Protein AF-A0A2V9YEC7-F1 (afdb_monomer_lite)

Radius of gyration: 25.36 Å; chains: 1; bounding box: 55×28×76 Å

Foldseek 3Di:
DPPDCLLKFWFFAPVPFDWQDWDADPVRDTWTKGAHPWDQDPPDPSGIDRPVTDIDTGDGGIFDKDKDKDKDKDLVCVVVVPDCVDQSHAKMKMWMKIKIATDLVRLVRIVQWGIKIKTKIKIKGDRDPFKIKIKMKMKIKTAGSDAQPDQDVHGRGRMDMDIDIDIDMGGDD

Secondary structure (DSSP, 8-state):
--S--TT--EEEE-TTPEEEEEEE-TTS-EEEEEETT-EE-SSSTT-EE-TT---EEPEEEEPPEEEEEEEEEE-HHHHTT--TTSTT--EEEEEEEEEEEE-HHHHTTTT-EEEEEEEEEEEEEE-SSSEEEEEEEEEEEEEESSTT-EEETTEEESEEEEEEEEEEEEE--

Sequence (173 aa):
FFFGGQVNDVFSNLHGLFEVGNGISFSGRPILFGCAGGAPDPVLANTVDCPGTPVLAAHLQPIAGYGGFGELSFPLSRIFHADPEGHNSGWVLHLQYGTDRAYAAEARRGNGLARTDLDTAALTYKLNKWVSFVQETSYINTRAATARSKLFQGVRVTQAHDWRNEFGTIFTF

Structure (mmCIF, N/CA/C/O backbone):
data_AF-A0A2V9YEC7-F1
#
_entry.id   AF-A0A2V9YEC7-F1
#
loop_
_atom_site.group_PDB
_atom_site.id
_atom_site.type_symbol
_atom_site.label_atom_id
_atom_site.label_alt_id
_atom_site.label_comp_id
_atom_site.label_asym_id
_atom_site.label_entity_id
_atom_site.label_seq_id
_atom_site.pdbx_PDB_ins_code
_atom_site.Cartn_x
_atom_site.Cartn_y
_atom_site.Cartn_z
_atom_site.occupancy
_atom_site.B_iso_or_equiv
_atom_site.auth_seq_id
_atom_site.auth_comp_id
_atom_site.auth_asym_id
_atom_site.auth_atom_id
_atom_site.pdbx_PDB_model_num
ATOM 1 N N . PHE A 1 1 ? -8.022 -1.146 -4.412 1.00 48.53 1 PHE A N 1
ATOM 2 C CA . PHE A 1 1 ? -7.131 -1.335 -3.255 1.00 48.53 1 PHE A CA 1
ATOM 3 C C . PHE A 1 1 ? -7.812 -0.731 -2.063 1.00 48.53 1 PHE A C 1
ATOM 5 O O . PHE A 1 1 ? -8.394 0.340 -2.206 1.00 48.53 1 PHE A O 1
ATOM 12 N N . PHE A 1 2 ? -7.857 -1.476 -0.972 1.00 48.94 2 PHE A N 1
ATOM 13 C CA . PHE A 1 2 ? -8.894 -1.292 0.033 1.00 48.94 2 PHE A CA 1
ATOM 14 C C . PHE A 1 2 ? -8.389 -0.584 1.298 1.00 48.94 2 PHE A C 1
ATOM 16 O O . PHE A 1 2 ? -9.212 0.006 1.986 1.00 48.94 2 PHE A O 1
ATOM 23 N N . PHE A 1 3 ? -7.074 -0.571 1.577 1.00 57.19 3 PHE A N 1
ATOM 24 C CA . PHE A 1 3 ? -6.554 -0.091 2.871 1.00 57.19 3 PHE A CA 1
ATOM 25 C C . PHE A 1 3 ? -5.432 0.929 2.767 1.00 57.19 3 PHE A C 1
ATOM 27 O O . PHE A 1 3 ? -5.441 1.918 3.492 1.00 57.19 3 PHE A O 1
ATOM 34 N N . GLY A 1 4 ? -4.468 0.711 1.869 1.00 55.41 4 GLY A N 1
ATOM 35 C CA . GLY A 1 4 ? -3.285 1.572 1.797 1.00 55.41 4 GLY A CA 1
ATOM 36 C C . GLY A 1 4 ? -3.186 2.411 0.533 1.00 55.41 4 GLY A C 1
ATOM 37 O O . GLY A 1 4 ? -2.556 3.464 0.550 1.00 55.41 4 GLY A O 1
ATOM 38 N N . GLY A 1 5 ? -3.688 1.910 -0.601 1.00 63.66 5 GLY A N 1
ATOM 39 C CA . GLY A 1 5 ? -3.445 2.509 -1.926 1.00 63.66 5 GLY A CA 1
ATOM 40 C C . GLY A 1 5 ? -1.959 2.603 -2.328 1.00 63.66 5 GLY A C 1
ATOM 41 O O . GLY A 1 5 ? -1.643 2.988 -3.448 1.00 63.66 5 GLY A O 1
ATOM 42 N N . GLN A 1 6 ? -1.037 2.228 -1.432 1.00 68.50 6 GLN A N 1
ATOM 43 C CA . GLN A 1 6 ? 0.410 2.384 -1.571 1.00 68.50 6 GLN A CA 1
ATOM 44 C C . GLN A 1 6 ? 0.982 1.540 -2.704 1.00 68.50 6 GLN A C 1
ATOM 46 O O . GLN A 1 6 ? 2.006 1.893 -3.275 1.00 68.50 6 GLN A O 1
ATOM 51 N N . VAL A 1 7 ? 0.336 0.424 -3.032 1.00 74.25 7 VAL A N 1
ATOM 52 C CA . VAL A 1 7 ? 0.737 -0.472 -4.122 1.00 74.25 7 VAL A CA 1
ATOM 53 C C . VAL A 1 7 ? 0.106 -0.088 -5.468 1.00 74.25 7 VAL A C 1
ATOM 55 O O . VAL A 1 7 ? 0.423 -0.714 -6.476 1.00 74.25 7 VAL A O 1
ATOM 58 N N . ASN A 1 8 ? -0.740 0.951 -5.515 1.00 77.38 8 ASN A N 1
ATOM 59 C CA . ASN A 1 8 ? -1.347 1.430 -6.755 1.00 77.38 8 ASN A CA 1
ATOM 60 C C . ASN A 1 8 ? -0.299 2.198 -7.538 1.00 77.38 8 ASN A C 1
ATOM 62 O O . ASN A 1 8 ? 0.102 3.298 -7.150 1.00 77.38 8 ASN A O 1
ATOM 66 N N . ASP A 1 9 ? 0.112 1.642 -8.665 1.00 85.56 9 ASP A N 1
ATOM 67 C CA . ASP A 1 9 ? 0.915 2.393 -9.603 1.00 85.56 9 ASP A CA 1
ATOM 68 C C . ASP A 1 9 ? 0.700 1.926 -11.039 1.00 85.56 9 ASP A C 1
ATOM 70 O O . ASP A 1 9 ? 0.053 0.910 -11.300 1.00 85.56 9 ASP A O 1
ATOM 74 N N . VAL A 1 10 ? 1.251 2.696 -11.966 1.00 88.19 10 VAL A N 1
ATOM 75 C CA . VAL A 1 10 ? 1.381 2.354 -13.379 1.00 88.19 10 VAL A CA 1
ATOM 76 C C . VAL A 1 10 ? 2.860 2.266 -13.743 1.00 88.19 10 VAL A C 1
ATOM 78 O O . VAL A 1 10 ? 3.709 2.883 -13.097 1.00 88.19 10 VAL A O 1
ATOM 81 N N . PHE A 1 11 ? 3.180 1.534 -14.804 1.00 89.25 11 PHE A N 1
ATOM 82 C CA . PHE A 1 11 ? 4.507 1.552 -15.413 1.00 89.25 11 PHE A CA 1
ATOM 83 C C . PHE A 1 11 ? 4.413 1.831 -16.914 1.00 89.25 11 PHE A C 1
ATOM 85 O O . PHE A 1 11 ? 3.402 1.538 -17.552 1.00 89.25 11 PHE A O 1
ATOM 92 N N . SER A 1 12 ? 5.479 2.403 -17.474 1.00 91.88 12 SER A N 1
ATOM 93 C CA . SER A 1 12 ? 5.589 2.653 -18.913 1.00 91.88 12 SER A CA 1
ATOM 94 C C . SER A 1 12 ? 5.811 1.333 -19.653 1.00 91.88 12 SER A C 1
ATOM 96 O O . SER A 1 12 ? 6.839 0.683 -19.466 1.00 91.88 12 SER A O 1
ATOM 98 N N . ASN A 1 13 ? 4.856 0.936 -20.493 1.00 92.44 13 ASN A N 1
ATOM 99 C CA . ASN A 1 13 ? 4.948 -0.228 -21.365 1.00 92.44 13 ASN A CA 1
ATOM 100 C C . ASN A 1 13 ? 5.031 0.210 -22.834 1.00 92.44 13 ASN A C 1
ATOM 102 O O . ASN A 1 13 ? 4.086 0.764 -23.395 1.00 92.44 13 ASN A O 1
ATOM 106 N N . LEU A 1 14 ? 6.170 -0.073 -23.464 1.00 93.12 14 LEU A N 1
ATOM 107 C CA . LEU A 1 14 ? 6.422 0.219 -24.874 1.00 93.12 14 LEU A CA 1
ATOM 108 C C . LEU A 1 14 ? 5.813 -0.814 -25.836 1.00 93.12 14 LEU A C 1
ATOM 110 O O . LEU A 1 14 ? 5.935 -0.644 -27.039 1.00 93.12 14 LEU A O 1
ATOM 114 N N . HIS A 1 15 ? 5.185 -1.892 -25.349 1.00 92.31 15 HIS A N 1
ATOM 115 C CA . HIS A 1 15 ? 4.583 -2.949 -26.178 1.00 92.31 15 HIS A CA 1
ATOM 116 C C . HIS A 1 15 ? 5.522 -3.504 -27.272 1.00 92.31 15 HIS A C 1
ATOM 118 O O . HIS A 1 15 ? 5.081 -3.900 -28.347 1.00 92.31 15 HIS A O 1
ATOM 124 N N . GLY A 1 16 ? 6.827 -3.557 -26.986 1.00 89.62 16 GLY A N 1
ATOM 125 C CA . GLY A 1 16 ? 7.847 -4.048 -27.917 1.00 89.62 16 GLY A CA 1
ATOM 126 C C . GLY A 1 16 ? 8.450 -2.990 -28.847 1.00 89.62 16 GLY A C 1
ATOM 127 O O . GLY A 1 16 ? 9.284 -3.345 -29.675 1.00 89.62 16 GLY A O 1
ATOM 128 N N . LEU A 1 17 ? 8.079 -1.711 -28.717 1.00 92.88 17 LEU A N 1
ATOM 129 C CA . LEU A 1 17 ? 8.786 -0.611 -29.379 1.00 92.88 17 LEU A CA 1
ATOM 130 C C . LEU A 1 17 ? 10.201 -0.449 -28.803 1.00 92.88 17 LEU A C 1
ATOM 132 O O . LEU A 1 17 ? 10.434 -0.697 -27.618 1.00 92.88 17 LEU A O 1
ATOM 136 N N . PHE A 1 18 ? 11.132 -0.002 -29.645 1.00 93.44 18 PHE A N 1
ATOM 137 C CA . PHE A 1 18 ? 12.492 0.322 -29.228 1.00 93.44 18 PHE A CA 1
ATOM 138 C C . PHE A 1 18 ? 12.479 1.621 -28.414 1.00 93.44 18 PHE A C 1
ATOM 140 O O . PHE A 1 18 ? 11.862 2.597 -28.841 1.00 93.44 18 PHE A O 1
ATOM 147 N N . GLU A 1 19 ? 13.126 1.635 -27.246 1.00 93.44 19 GLU A N 1
ATOM 148 C CA . GLU A 1 19 ? 13.186 2.814 -26.375 1.00 93.44 19 GLU A CA 1
ATOM 149 C C . GLU A 1 19 ? 14.051 3.907 -27.013 1.00 93.44 19 GLU A C 1
ATOM 151 O O . GLU A 1 19 ? 15.234 3.711 -27.275 1.00 93.44 19 GLU A O 1
ATOM 156 N N . VAL A 1 20 ? 13.446 5.067 -27.257 1.00 92.31 20 VAL A N 1
ATOM 157 C CA . VAL A 1 20 ? 14.102 6.246 -27.847 1.00 92.31 20 VAL A CA 1
ATOM 158 C C . VAL A 1 20 ? 14.503 7.245 -26.758 1.00 92.31 20 VAL A C 1
ATOM 160 O O . VAL A 1 20 ? 15.429 8.031 -26.936 1.00 92.31 20 VAL A O 1
ATOM 163 N N . GLY A 1 21 ? 13.819 7.216 -25.613 1.00 90.06 21 GLY A N 1
ATOM 164 C CA . GLY A 1 21 ? 14.115 8.072 -24.470 1.00 90.06 21 GLY A CA 1
ATOM 165 C C . GLY A 1 21 ? 12.932 8.209 -23.520 1.00 90.06 21 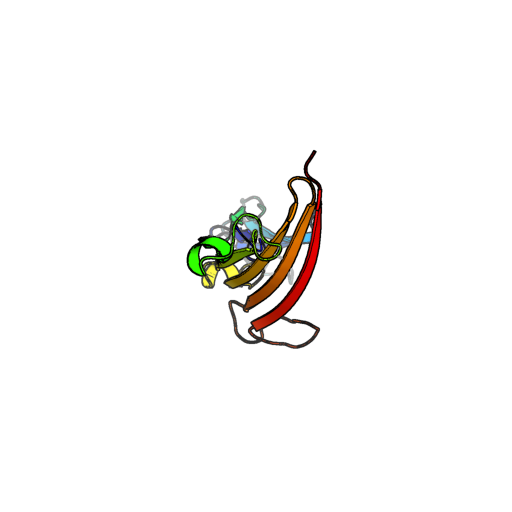GLY A C 1
ATOM 166 O O . GLY A 1 21 ? 11.974 7.435 -23.571 1.00 90.06 21 GLY A O 1
ATOM 167 N N . ASN A 1 22 ? 12.984 9.217 -22.649 1.00 91.38 22 ASN A N 1
ATOM 168 C CA . ASN A 1 22 ? 11.927 9.506 -21.688 1.00 91.38 22 ASN A CA 1
ATOM 169 C C . ASN A 1 22 ? 11.612 11.008 -21.590 1.00 91.38 22 ASN A C 1
ATOM 171 O O . ASN A 1 22 ? 12.399 11.865 -21.981 1.00 91.38 22 ASN A O 1
ATOM 175 N N . GLY A 1 23 ? 10.430 1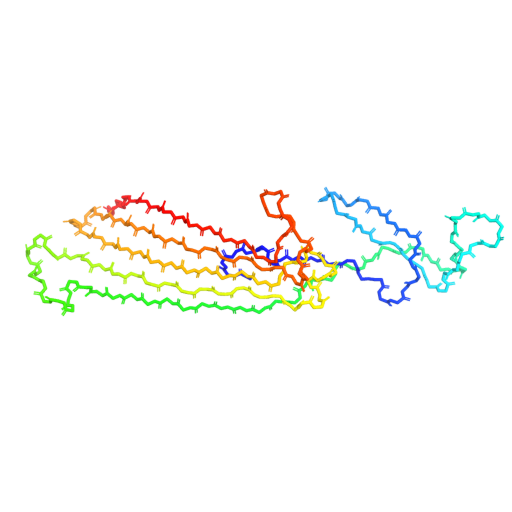1.318 -21.065 1.00 87.94 23 GLY A N 1
ATOM 176 C CA . GLY A 1 23 ? 10.005 12.669 -20.708 1.00 87.94 23 GLY A CA 1
ATOM 177 C C . GLY A 1 23 ? 9.271 12.663 -19.372 1.00 87.94 23 GLY A C 1
ATOM 178 O O . GLY A 1 23 ? 8.874 11.608 -18.883 1.00 87.94 23 GLY A O 1
ATOM 179 N N . ILE A 1 24 ? 9.094 13.830 -18.757 1.00 86.44 24 ILE A N 1
ATOM 180 C CA . ILE A 1 24 ? 8.435 13.950 -17.450 1.00 86.44 24 ILE A CA 1
ATOM 181 C C . ILE A 1 24 ? 6.961 14.303 -17.664 1.00 86.44 24 ILE A C 1
ATOM 183 O O . ILE A 1 24 ? 6.636 15.287 -18.324 1.00 86.44 24 ILE A O 1
ATOM 187 N N . SER A 1 25 ? 6.059 13.498 -17.106 1.00 81.62 25 SER A N 1
ATOM 188 C CA . SER A 1 25 ? 4.627 13.783 -17.098 1.00 81.62 25 SER A CA 1
ATOM 189 C C . SER A 1 25 ? 4.299 14.965 -16.185 1.00 81.62 25 SER A C 1
ATOM 191 O O . SER A 1 25 ? 5.057 15.301 -15.278 1.00 81.62 25 SER A O 1
ATOM 193 N N . PHE A 1 26 ? 3.102 15.537 -16.335 1.00 80.06 26 PHE A N 1
ATOM 194 C CA . PHE A 1 26 ? 2.600 16.553 -15.403 1.00 80.06 26 PHE A CA 1
ATOM 195 C C . PHE A 1 26 ? 2.615 16.081 -13.935 1.00 80.06 26 PHE A C 1
ATOM 197 O O . PHE A 1 26 ? 2.841 16.869 -13.024 1.00 80.06 26 PHE A O 1
ATOM 204 N N . SER A 1 27 ? 2.441 14.778 -13.698 1.00 77.25 27 SER A N 1
ATOM 205 C CA . SER A 1 27 ? 2.518 14.176 -12.363 1.00 77.25 27 SER A CA 1
ATOM 206 C C . SER A 1 27 ? 3.956 13.888 -11.899 1.00 77.25 27 SER A C 1
ATOM 208 O O . SER A 1 27 ? 4.142 13.096 -10.977 1.00 77.25 27 SER A O 1
ATOM 210 N N . GLY A 1 28 ? 4.973 14.430 -12.577 1.00 80.88 28 GLY A N 1
ATOM 211 C CA . GLY A 1 28 ? 6.387 14.252 -12.244 1.00 80.88 28 GLY A CA 1
ATOM 212 C C . GLY A 1 28 ? 6.948 12.854 -12.524 1.00 80.88 28 GLY A C 1
ATOM 213 O O . GLY A 1 28 ? 7.978 12.494 -11.959 1.00 80.88 28 GLY A O 1
ATOM 214 N N . ARG A 1 29 ? 6.284 12.035 -13.351 1.00 80.56 29 ARG A N 1
ATOM 215 C CA . ARG A 1 29 ? 6.703 10.646 -13.620 1.00 80.56 29 ARG A CA 1
ATOM 216 C C . ARG A 1 29 ? 7.408 10.521 -14.967 1.00 80.56 29 ARG A C 1
ATOM 218 O O . ARG A 1 29 ? 6.922 11.102 -15.935 1.00 80.56 29 ARG A O 1
ATOM 225 N N . PRO A 1 30 ? 8.490 9.730 -15.072 1.00 86.88 30 PRO A N 1
ATOM 226 C CA . PRO A 1 30 ? 9.101 9.449 -16.361 1.00 86.88 30 PRO A CA 1
ATOM 227 C C . PRO A 1 30 ? 8.169 8.574 -17.212 1.00 86.88 30 PRO A C 1
ATOM 229 O O . PRO A 1 30 ? 7.800 7.466 -16.814 1.00 86.88 30 PRO A O 1
ATOM 232 N N . ILE A 1 31 ? 7.798 9.074 -18.387 1.00 90.56 31 ILE A N 1
ATOM 233 C CA . ILE A 1 31 ? 7.098 8.336 -19.438 1.00 90.56 31 ILE A CA 1
ATOM 234 C C . ILE A 1 31 ? 8.118 8.012 -20.523 1.00 90.56 31 ILE A C 1
ATOM 236 O O . ILE A 1 31 ? 8.817 8.906 -20.999 1.00 90.56 31 ILE A O 1
ATOM 240 N N . LEU A 1 32 ? 8.218 6.733 -20.885 1.00 93.19 32 LEU A N 1
ATOM 241 C CA . LEU A 1 32 ? 9.092 6.294 -21.972 1.00 93.19 32 LEU A CA 1
ATOM 242 C C . LEU A 1 32 ? 8.477 6.638 -23.330 1.00 93.19 32 LEU A C 1
ATOM 244 O O . LEU A 1 32 ? 7.257 6.676 -23.477 1.00 93.19 32 LEU A O 1
ATOM 248 N N . PHE A 1 33 ? 9.327 6.827 -24.329 1.00 93.75 33 PHE A N 1
ATOM 249 C CA . PHE A 1 33 ? 8.953 6.989 -25.727 1.00 93.75 33 PHE A CA 1
ATOM 250 C C . PHE A 1 33 ? 9.678 5.946 -26.568 1.00 93.75 33 PHE A C 1
ATOM 252 O O . PHE A 1 33 ? 10.809 5.567 -26.258 1.00 93.75 33 PHE A O 1
ATOM 259 N N . GLY A 1 34 ? 9.041 5.486 -27.638 1.00 94.88 34 GLY A N 1
ATOM 260 C CA . GLY A 1 34 ? 9.645 4.504 -28.523 1.00 94.88 34 GLY A CA 1
ATOM 261 C C . GLY A 1 34 ? 9.049 4.475 -29.917 1.00 94.88 34 GLY A C 1
ATOM 262 O O . GLY A 1 34 ? 8.009 5.074 -30.182 1.00 94.88 34 GLY A O 1
ATOM 263 N N . CYS A 1 35 ? 9.725 3.769 -30.815 1.00 94.62 35 CYS A N 1
ATOM 264 C CA . CYS A 1 35 ? 9.312 3.607 -32.205 1.00 94.62 35 CYS A CA 1
ATOM 265 C C . CYS A 1 35 ? 9.576 2.177 -32.693 1.00 94.62 35 CYS A C 1
ATOM 267 O O . CYS A 1 35 ? 10.362 1.424 -32.108 1.00 94.62 35 CYS A O 1
ATOM 269 N N . ALA A 1 36 ? 8.873 1.765 -33.747 1.00 93.94 36 ALA A N 1
ATOM 270 C CA . ALA A 1 36 ? 9.012 0.421 -34.298 1.00 93.94 36 ALA A CA 1
ATOM 271 C C . ALA A 1 36 ? 10.222 0.361 -35.239 1.00 93.94 36 ALA A C 1
ATOM 273 O O . ALA A 1 36 ? 10.385 1.231 -36.094 1.00 93.94 36 ALA A O 1
ATOM 274 N N . GLY A 1 37 ? 11.060 -0.667 -35.075 1.00 91.62 37 GLY A N 1
ATOM 275 C CA . GLY A 1 37 ? 12.304 -0.815 -35.839 1.00 91.62 37 GLY A CA 1
ATOM 276 C C . GLY A 1 37 ? 13.396 0.191 -35.464 1.00 91.62 37 GLY A C 1
ATOM 277 O O . GLY A 1 37 ? 14.324 0.370 -36.246 1.00 91.62 37 GLY A O 1
ATOM 278 N N . GLY A 1 38 ? 13.274 0.849 -34.304 1.00 91.69 38 GLY A N 1
ATOM 279 C CA . GLY A 1 38 ? 14.270 1.805 -33.838 1.00 91.69 38 GLY A CA 1
ATOM 280 C C . GLY A 1 38 ? 15.642 1.162 -33.637 1.00 91.69 38 GLY A C 1
ATOM 281 O O . GLY A 1 38 ? 15.733 0.016 -33.188 1.00 91.69 38 GLY A O 1
ATOM 282 N N . ALA A 1 39 ? 16.698 1.895 -33.977 1.00 92.25 39 ALA A N 1
ATOM 283 C CA . ALA A 1 39 ? 18.079 1.456 -33.807 1.00 92.25 39 ALA A CA 1
ATOM 284 C C . ALA A 1 39 ? 18.990 2.645 -33.459 1.00 92.25 39 ALA A C 1
ATOM 286 O O . ALA A 1 39 ? 18.688 3.768 -33.859 1.00 92.25 39 ALA A O 1
ATOM 287 N N . PRO A 1 40 ? 20.097 2.436 -32.723 1.00 91.25 40 PRO A N 1
ATOM 288 C CA . PRO A 1 40 ? 21.081 3.491 -32.491 1.00 91.25 40 PRO A CA 1
ATOM 289 C C . PRO A 1 40 ? 21.637 4.031 -33.815 1.00 91.25 40 PRO A C 1
ATOM 291 O O . PRO A 1 40 ? 22.006 3.238 -34.684 1.00 91.25 40 PRO A O 1
ATOM 294 N N . ASP A 1 41 ? 21.721 5.355 -33.945 1.00 90.19 41 ASP A N 1
ATOM 295 C CA . ASP A 1 41 ? 22.279 5.998 -35.137 1.00 90.19 41 ASP A CA 1
ATOM 296 C C . ASP A 1 41 ? 23.792 5.678 -35.242 1.00 90.19 41 ASP A C 1
ATOM 298 O O . ASP A 1 41 ? 24.528 5.792 -34.251 1.00 90.19 41 ASP A O 1
ATOM 302 N N . PRO A 1 42 ? 24.288 5.245 -36.416 1.00 87.81 42 PRO A N 1
ATOM 303 C CA . PRO A 1 42 ? 25.687 4.855 -36.602 1.00 87.81 42 PRO A CA 1
ATOM 304 C C . PRO A 1 42 ? 26.678 6.035 -36.638 1.00 87.81 42 PRO A C 1
ATOM 306 O O . PRO A 1 42 ? 27.888 5.812 -36.574 1.00 87.81 42 PRO A O 1
ATOM 309 N N . VAL A 1 43 ? 26.196 7.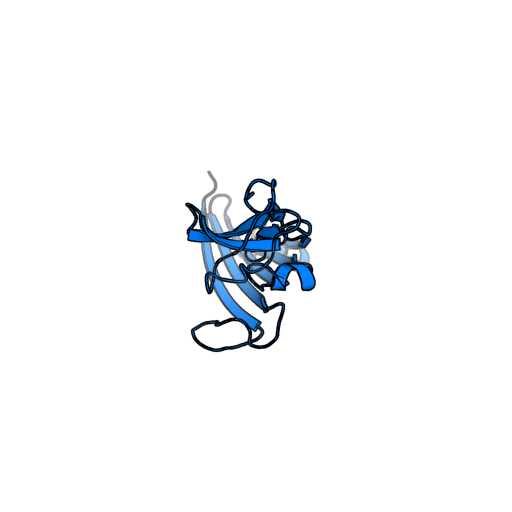271 -36.768 1.00 89.75 43 VAL A N 1
ATOM 310 C CA . VAL A 1 43 ? 26.977 8.506 -36.944 1.00 89.75 43 VAL A CA 1
ATOM 311 C C . VAL A 1 43 ? 26.799 9.460 -35.759 1.00 89.75 43 VAL A C 1
ATOM 313 O O . VAL A 1 43 ? 27.771 10.060 -35.294 1.00 89.75 43 VAL A O 1
ATOM 316 N N . LEU A 1 44 ? 25.576 9.610 -35.253 1.00 87.12 44 LEU A N 1
ATOM 317 C CA . LEU A 1 44 ? 25.223 10.527 -34.172 1.00 87.12 44 LEU A CA 1
ATOM 318 C C . LEU A 1 44 ? 25.120 9.781 -32.836 1.00 87.12 44 LEU A C 1
ATOM 320 O O . LEU A 1 44 ? 24.126 9.127 -32.514 1.00 87.12 44 LEU A O 1
ATOM 324 N N . ALA A 1 45 ? 26.154 9.931 -32.007 1.00 84.50 45 ALA A N 1
ATOM 325 C CA . ALA A 1 45 ? 26.187 9.330 -30.678 1.00 84.50 45 ALA A CA 1
ATOM 326 C C . ALA A 1 45 ? 24.976 9.755 -29.822 1.00 84.50 45 ALA A C 1
ATOM 328 O O . ALA A 1 45 ? 24.621 10.932 -29.765 1.00 84.50 45 ALA A O 1
ATOM 329 N N . ASN A 1 46 ? 24.396 8.792 -29.097 1.00 84.19 46 ASN A N 1
ATOM 330 C CA . ASN A 1 46 ? 23.218 8.963 -28.233 1.00 84.19 46 ASN A CA 1
ATOM 331 C C . ASN A 1 46 ? 21.932 9.388 -28.961 1.00 84.19 46 ASN A C 1
ATOM 333 O O . ASN A 1 46 ? 21.027 9.931 -28.328 1.00 84.19 46 ASN A O 1
ATOM 337 N N . THR A 1 47 ? 21.836 9.139 -30.267 1.00 87.56 47 THR A N 1
ATOM 338 C CA . THR A 1 47 ? 20.588 9.307 -31.019 1.00 87.56 47 THR A CA 1
ATOM 339 C C . THR A 1 47 ? 20.081 7.964 -31.539 1.00 87.56 47 THR A C 1
ATOM 341 O O . THR A 1 47 ? 20.829 6.986 -31.622 1.00 87.56 47 THR A O 1
ATOM 344 N N . VAL A 1 48 ? 18.777 7.898 -31.795 1.00 91.00 48 VAL A N 1
ATOM 345 C CA . VAL A 1 48 ? 18.078 6.692 -32.242 1.00 91.00 48 VAL A CA 1
ATOM 346 C C . VAL A 1 48 ? 17.308 7.036 -33.505 1.00 91.00 48 VAL A C 1
ATOM 348 O O . VAL A 1 48 ? 16.492 7.959 -33.505 1.00 91.00 48 VAL A O 1
ATOM 351 N N . ASP A 1 49 ? 17.544 6.257 -34.551 1.00 91.38 49 ASP A N 1
ATOM 352 C CA . ASP A 1 49 ? 16.817 6.339 -35.805 1.00 91.38 49 ASP A CA 1
ATOM 353 C C . ASP A 1 49 ? 15.497 5.582 -35.699 1.00 91.38 49 ASP A C 1
ATOM 355 O O . ASP A 1 49 ? 15.461 4.424 -35.283 1.00 91.38 49 ASP A O 1
ATOM 359 N N . CYS A 1 50 ? 14.409 6.227 -36.123 1.00 91.06 50 CYS A N 1
ATOM 360 C CA . CYS A 1 50 ? 13.071 5.642 -36.219 1.00 91.06 50 CYS A CA 1
ATOM 361 C C . CYS A 1 50 ? 12.655 5.556 -37.695 1.00 91.06 50 CYS A C 1
ATOM 363 O O . CYS A 1 50 ? 12.029 6.485 -38.218 1.00 91.06 50 CYS A O 1
ATOM 365 N N . PRO A 1 51 ? 13.031 4.483 -38.413 1.00 88.44 51 PRO A N 1
ATOM 366 C CA . PRO A 1 51 ? 12.900 4.424 -39.864 1.00 88.44 51 PRO A CA 1
ATOM 367 C C . PRO A 1 51 ? 11.433 4.323 -40.295 1.00 88.44 51 PRO A C 1
ATOM 369 O O . PRO A 1 51 ? 10.825 3.255 -40.279 1.00 88.44 51 PRO A O 1
ATOM 372 N N . GLY A 1 52 ? 10.862 5.457 -40.706 1.00 86.75 52 GLY A N 1
ATOM 373 C CA . GLY A 1 52 ? 9.498 5.530 -41.235 1.00 86.75 52 GLY A CA 1
ATOM 374 C C . GLY A 1 52 ? 8.395 5.285 -40.201 1.00 86.75 52 GLY A C 1
ATOM 375 O O . GLY A 1 52 ? 7.245 5.076 -40.585 1.00 86.75 52 GLY A O 1
ATOM 376 N N . THR A 1 53 ? 8.718 5.310 -38.906 1.00 92.00 53 THR A N 1
ATOM 377 C CA . THR A 1 53 ? 7.755 5.094 -37.823 1.00 92.00 53 THR A CA 1
ATOM 378 C C . THR A 1 53 ? 7.744 6.296 -36.882 1.00 92.00 53 THR A C 1
ATOM 380 O O . THR A 1 53 ? 8.799 6.851 -36.568 1.00 92.00 53 THR A O 1
ATOM 383 N N . PRO A 1 54 ? 6.562 6.757 -36.441 1.00 91.75 54 PRO A N 1
ATOM 384 C CA . PRO A 1 54 ? 6.496 7.855 -35.491 1.00 91.75 54 PRO A CA 1
ATOM 385 C C . PRO A 1 54 ? 7.040 7.416 -34.128 1.00 91.75 54 PRO A C 1
ATOM 387 O O . PRO A 1 54 ? 6.893 6.261 -33.722 1.00 91.75 54 PRO A O 1
ATOM 390 N N . VAL A 1 55 ? 7.614 8.368 -33.394 1.00 92.88 55 VAL A N 1
ATOM 391 C CA . VAL A 1 55 ? 7.908 8.199 -31.969 1.00 92.88 55 VAL A CA 1
ATOM 392 C C . VAL A 1 55 ? 6.599 8.317 -31.194 1.00 92.88 55 VAL A C 1
ATOM 394 O O . VAL A 1 55 ? 5.891 9.319 -31.297 1.00 92.88 55 VAL A O 1
ATOM 397 N N . LEU A 1 56 ? 6.274 7.287 -30.420 1.00 93.44 56 LEU A N 1
ATOM 398 C CA . LEU A 1 56 ? 5.045 7.183 -29.644 1.00 93.44 56 LEU A CA 1
ATOM 399 C C . LEU A 1 56 ? 5.363 7.144 -28.151 1.00 93.44 56 LEU A C 1
ATOM 401 O O . LEU A 1 56 ? 6.374 6.583 -27.726 1.00 93.44 56 LEU A O 1
ATOM 405 N N . ALA A 1 57 ? 4.481 7.732 -27.347 1.00 91.94 57 ALA A N 1
ATOM 406 C CA . ALA A 1 57 ? 4.547 7.602 -25.898 1.00 91.94 57 ALA A CA 1
ATOM 407 C C . ALA A 1 57 ? 4.178 6.174 -25.471 1.00 91.94 57 ALA A C 1
ATOM 409 O O . ALA A 1 57 ? 3.286 5.551 -26.050 1.00 91.94 57 ALA A O 1
ATOM 410 N N . ALA A 1 58 ? 4.840 5.670 -24.433 1.00 93.00 58 ALA A N 1
ATOM 411 C CA . ALA A 1 58 ? 4.524 4.386 -23.832 1.00 93.00 58 ALA A CA 1
ATOM 412 C C . ALA A 1 58 ? 3.110 4.376 -23.242 1.00 93.00 58 ALA A C 1
ATOM 414 O O . ALA A 1 58 ? 2.626 5.369 -22.692 1.00 93.00 58 ALA A O 1
ATOM 415 N N . HIS A 1 59 ? 2.475 3.208 -23.279 1.00 91.12 59 HIS A N 1
ATOM 416 C CA . HIS A 1 59 ? 1.219 2.993 -22.580 1.00 91.12 59 HIS A CA 1
ATOM 417 C C . HIS A 1 59 ? 1.476 2.935 -21.075 1.00 91.12 59 HIS A C 1
ATOM 419 O O . HIS A 1 59 ? 2.384 2.244 -20.613 1.00 91.12 59 HIS A O 1
ATOM 425 N N . LEU A 1 60 ? 0.654 3.633 -20.295 1.00 89.75 60 LEU A N 1
ATOM 426 C CA . LEU A 1 60 ? 0.675 3.508 -18.842 1.00 89.75 60 LEU A CA 1
ATOM 427 C C . LEU A 1 60 ? -0.132 2.276 -18.448 1.00 89.75 60 LEU A C 1
ATOM 429 O O . LEU A 1 60 ? -1.360 2.316 -18.384 1.00 89.75 60 LEU A O 1
ATOM 433 N N . GLN A 1 61 ? 0.567 1.169 -18.214 1.00 90.69 61 GLN A N 1
ATOM 434 C CA . GLN A 1 61 ? -0.065 -0.073 -17.800 1.00 90.69 61 GLN A CA 1
ATOM 435 C C . GLN A 1 61 ? -0.248 -0.076 -16.277 1.00 90.69 61 GLN A C 1
ATOM 437 O O . GLN A 1 61 ? 0.738 0.104 -15.555 1.00 90.69 61 GLN A O 1
ATOM 442 N N . PRO A 1 62 ? -1.475 -0.290 -15.765 1.00 89.06 62 PRO A N 1
ATOM 443 C CA . PRO A 1 62 ? -1.695 -0.437 -14.335 1.00 89.06 62 PRO A CA 1
ATOM 444 C C . PRO A 1 62 ? -1.023 -1.704 -13.821 1.00 89.06 62 PRO A C 1
ATOM 446 O O . PRO A 1 62 ? -1.068 -2.754 -14.461 1.00 89.06 62 PRO A O 1
ATOM 449 N N . ILE A 1 63 ? -0.426 -1.600 -12.639 1.00 89.69 63 ILE A N 1
ATOM 450 C CA . ILE A 1 63 ? 0.061 -2.758 -11.903 1.00 89.69 63 ILE A CA 1
ATOM 451 C C . ILE A 1 63 ? -1.149 -3.534 -11.406 1.00 89.69 63 ILE A C 1
ATOM 453 O O . ILE A 1 63 ? -1.971 -3.018 -10.643 1.00 89.69 63 ILE A O 1
ATOM 457 N N . ALA A 1 64 ? -1.248 -4.788 -11.828 1.00 88.19 64 ALA A N 1
ATOM 458 C CA . ALA A 1 64 ? -2.278 -5.678 -11.351 1.00 88.19 64 ALA A CA 1
ATOM 459 C C . ALA A 1 64 ? -2.082 -5.934 -9.850 1.00 88.19 64 ALA A C 1
ATOM 461 O O . ALA A 1 64 ? -0.982 -6.221 -9.356 1.00 88.19 64 ALA A O 1
ATOM 462 N N . GLY A 1 65 ? -3.189 -5.828 -9.125 1.00 87.38 65 GLY A N 1
ATOM 463 C CA . GLY A 1 65 ? -3.233 -6.011 -7.690 1.00 87.38 65 GLY A CA 1
ATOM 464 C C . GLY A 1 65 ? -4.376 -6.915 -7.275 1.00 87.38 65 GLY A C 1
ATOM 465 O O . GLY A 1 65 ? -5.361 -7.087 -7.989 1.00 87.38 65 GLY A O 1
ATOM 466 N N . TYR A 1 66 ? -4.220 -7.499 -6.101 1.00 88.56 66 TYR A N 1
ATOM 467 C CA . TYR A 1 66 ? -5.212 -8.333 -5.450 1.00 88.56 66 TYR A CA 1
ATOM 468 C C . TYR A 1 66 ? -5.139 -8.082 -3.951 1.00 88.56 66 TYR A C 1
ATOM 470 O O . TYR A 1 66 ? -4.100 -7.705 -3.413 1.00 88.56 66 TYR A O 1
ATOM 478 N N . GLY A 1 67 ? -6.251 -8.265 -3.265 1.00 88.44 67 GLY A N 1
ATOM 479 C CA . GLY A 1 67 ? -6.338 -7.930 -1.858 1.00 88.44 67 GLY A CA 1
ATOM 480 C C . GLY A 1 67 ? -7.736 -8.151 -1.332 1.00 88.44 67 GLY A C 1
ATOM 481 O O . GLY A 1 67 ? -8.646 -8.521 -2.074 1.00 88.44 67 GLY A O 1
ATOM 482 N N . GLY A 1 68 ? -7.887 -7.931 -0.041 1.00 88.75 68 GLY A N 1
ATOM 483 C CA . GLY A 1 68 ? -9.149 -8.099 0.648 1.00 88.75 68 GLY A CA 1
ATOM 484 C C . GLY A 1 68 ? -8.991 -7.834 2.130 1.00 88.75 68 GLY A C 1
ATOM 485 O O . GLY A 1 68 ? -7.895 -7.539 2.613 1.00 88.75 68 GLY A O 1
ATOM 486 N N . PHE A 1 69 ? -10.103 -7.951 2.839 1.00 92.12 69 PHE A N 1
ATOM 487 C CA . PHE A 1 69 ? -10.147 -7.781 4.277 1.00 92.12 69 PHE A CA 1
ATOM 488 C C . PHE A 1 69 ? -11.203 -8.643 4.925 1.00 92.12 69 PHE A C 1
ATOM 490 O O . PHE A 1 69 ? -12.155 -9.080 4.279 1.00 92.12 69 PHE A O 1
ATOM 497 N N . GLY A 1 70 ? -11.014 -8.834 6.222 1.00 93.75 70 GLY A N 1
ATOM 498 C CA . GLY A 1 70 ? -12.040 -9.284 7.138 1.00 93.75 70 GLY A CA 1
ATOM 499 C C . GLY A 1 70 ? -12.150 -8.307 8.299 1.00 93.75 70 GLY A C 1
ATOM 500 O O . GLY A 1 70 ? -11.148 -7.756 8.757 1.00 93.75 70 GLY A O 1
ATOM 501 N N . GLU A 1 71 ? -13.373 -8.126 8.775 1.00 94.50 71 GLU A N 1
ATOM 502 C CA . GLU A 1 71 ? -13.673 -7.376 9.987 1.00 94.50 71 GLU A CA 1
ATOM 503 C C . GLU A 1 71 ? -14.573 -8.226 10.883 1.00 94.50 71 GLU A C 1
ATOM 505 O O . GLU A 1 71 ? -15.496 -8.896 10.412 1.00 94.50 71 GLU A O 1
ATOM 510 N N . LEU A 1 72 ? -14.279 -8.221 12.178 1.00 96.00 72 LEU A N 1
ATOM 511 C CA . LEU A 1 72 ? -15.020 -8.933 13.207 1.00 96.00 72 LEU A CA 1
ATOM 512 C C . LEU A 1 72 ? -15.344 -7.967 14.339 1.00 96.00 72 LEU A C 1
ATOM 514 O O . LEU A 1 72 ? -14.469 -7.264 14.837 1.00 96.00 72 LEU A O 1
ATOM 518 N N . SER A 1 73 ? -16.601 -7.969 14.771 1.00 95.94 73 SER A N 1
ATOM 519 C CA . SER A 1 73 ? -17.079 -7.133 15.870 1.00 95.94 73 SER A CA 1
ATOM 520 C C . SER A 1 73 ? -17.648 -8.008 16.980 1.00 95.94 73 SER A C 1
ATOM 522 O O . SER A 1 73 ? -18.565 -8.799 16.755 1.00 95.94 73 SER A O 1
ATOM 524 N N . PHE A 1 74 ? -17.119 -7.852 18.190 1.00 95.31 74 PHE A N 1
ATOM 525 C CA . PHE A 1 74 ? -17.489 -8.627 19.366 1.00 95.31 74 PHE A CA 1
ATOM 526 C C . PHE A 1 74 ? -18.181 -7.721 20.384 1.00 95.31 74 PHE A C 1
ATOM 528 O O . PHE A 1 74 ? -17.537 -6.834 20.951 1.00 95.31 74 PHE A O 1
ATOM 535 N N . PRO A 1 75 ? -19.479 -7.931 20.666 1.00 92.75 75 PRO A N 1
ATOM 536 C CA . PRO A 1 75 ? -20.182 -7.183 21.699 1.00 92.75 75 PRO A CA 1
ATOM 537 C C . PRO A 1 75 ? -19.753 -7.691 23.083 1.00 92.75 75 PRO A C 1
ATOM 539 O O . PRO A 1 75 ? -20.442 -8.510 23.695 1.00 92.75 75 PRO A O 1
ATOM 542 N N . LEU A 1 76 ? -18.602 -7.219 23.571 1.00 91.38 76 LEU A N 1
ATOM 543 C CA . LEU A 1 76 ? -17.967 -7.698 24.802 1.00 91.38 76 LEU A CA 1
ATOM 544 C C . LEU A 1 76 ? -18.909 -7.633 26.004 1.00 91.38 76 LEU A C 1
ATOM 546 O O . LEU A 1 76 ? -18.998 -8.603 26.752 1.00 91.38 76 LEU A O 1
ATOM 550 N N . SER A 1 77 ? -19.679 -6.549 26.148 1.00 89.44 77 SER A N 1
ATOM 551 C CA . SER A 1 77 ? -20.656 -6.437 27.239 1.00 89.44 77 SER A CA 1
ATOM 552 C C . SER A 1 77 ? -21.690 -7.568 27.234 1.00 89.44 77 SER A C 1
ATOM 554 O O . SER A 1 77 ? -22.102 -8.008 28.299 1.00 89.44 77 SER A O 1
ATOM 556 N N . ARG A 1 78 ? -22.093 -8.085 26.064 1.00 86.88 78 ARG A N 1
ATOM 557 C CA . ARG A 1 78 ? -23.027 -9.223 25.989 1.00 86.88 78 ARG A CA 1
ATOM 558 C C . ARG A 1 78 ? -22.334 -10.550 26.282 1.00 86.88 78 ARG A C 1
ATOM 560 O O . ARG A 1 78 ? -22.885 -11.365 27.007 1.00 86.88 78 ARG A O 1
ATOM 567 N N . ILE A 1 79 ? -21.132 -10.753 25.741 1.00 88.12 79 ILE A N 1
ATOM 568 C CA . ILE A 1 79 ? -20.353 -11.992 25.920 1.00 88.12 79 ILE A CA 1
ATOM 569 C C . ILE A 1 79 ? -19.995 -12.206 27.397 1.00 88.12 79 ILE A C 1
ATOM 571 O O . ILE A 1 79 ? -20.072 -13.324 27.900 1.00 88.12 79 ILE A O 1
ATOM 575 N N . PHE A 1 80 ? -19.643 -11.131 28.102 1.00 90.19 80 PHE A N 1
ATOM 576 C CA . PHE A 1 80 ? -19.267 -11.174 29.515 1.00 90.19 80 PHE A 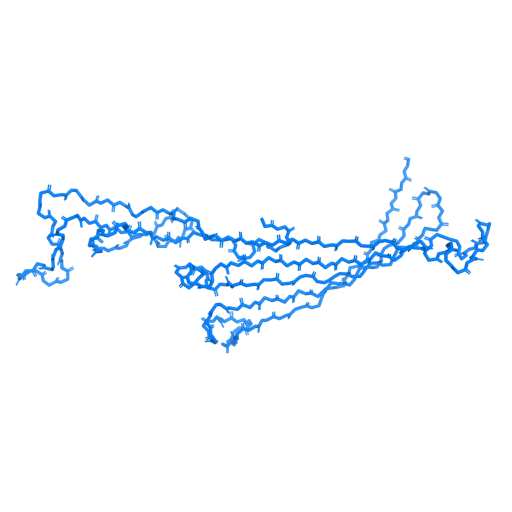CA 1
ATOM 577 C C . PHE A 1 80 ? -20.427 -10.887 30.479 1.00 90.19 80 PHE A C 1
ATOM 579 O O . PHE A 1 80 ? -20.179 -10.658 31.658 1.00 90.19 80 PHE A O 1
ATOM 586 N N . HIS A 1 81 ? -21.679 -10.930 30.006 1.00 86.12 81 HIS A N 1
ATOM 587 C CA . HIS A 1 81 ? -22.882 -10.741 30.831 1.00 86.12 81 HIS A CA 1
ATOM 588 C C . HIS A 1 81 ? -22.863 -9.450 31.670 1.00 86.12 81 HIS A C 1
ATOM 590 O O . HIS A 1 81 ? -23.289 -9.443 32.824 1.00 86.12 81 HIS A O 1
ATOM 596 N N . ALA A 1 82 ? -22.350 -8.354 31.107 1.00 85.25 82 ALA A N 1
ATOM 597 C CA . ALA A 1 82 ? -22.393 -7.061 31.771 1.00 85.25 82 ALA A CA 1
ATOM 598 C C . ALA A 1 82 ? -23.850 -6.617 31.949 1.00 85.25 82 ALA A C 1
ATOM 600 O O . ALA A 1 82 ? -24.654 -6.723 31.018 1.00 85.25 82 ALA A O 1
ATOM 601 N N . ASP A 1 83 ? -24.165 -6.106 33.138 1.00 79.00 83 ASP A N 1
ATOM 602 C CA . ASP A 1 83 ? -25.485 -5.573 33.457 1.00 79.00 83 ASP A CA 1
ATOM 603 C C . ASP A 1 83 ? -25.852 -4.459 32.459 1.00 79.00 83 ASP A C 1
ATOM 605 O O . ASP A 1 83 ? -25.117 -3.468 32.381 1.00 79.00 83 ASP A O 1
ATOM 609 N N . PRO A 1 84 ? -26.942 -4.601 31.681 1.00 70.62 84 PRO A N 1
ATOM 610 C CA . PRO A 1 84 ? -27.360 -3.604 30.700 1.00 70.62 84 PRO A CA 1
ATOM 611 C C . PRO A 1 84 ? -27.755 -2.256 31.317 1.00 70.62 84 PRO A C 1
ATOM 613 O O . PRO A 1 84 ? -27.747 -1.259 30.597 1.00 70.62 84 PRO A O 1
ATOM 616 N N . GLU A 1 85 ? -28.078 -2.204 32.612 1.00 73.94 85 GLU A N 1
ATOM 617 C CA . GLU A 1 85 ? -28.337 -0.956 33.345 1.00 73.94 85 GLU A CA 1
ATOM 618 C C . GLU A 1 85 ? -27.069 -0.396 34.016 1.00 73.94 85 GLU A C 1
ATOM 620 O O . GLU A 1 85 ? -27.037 0.757 34.450 1.00 73.94 85 GLU A O 1
ATOM 625 N N . GLY A 1 86 ? -25.994 -1.188 34.070 1.00 70.38 86 GLY A N 1
ATOM 626 C CA . GLY A 1 86 ? -24.736 -0.830 34.711 1.00 70.38 86 GLY A CA 1
ATOM 627 C C . GLY A 1 86 ? -23.780 -0.029 33.820 1.00 70.38 86 GLY A C 1
ATOM 628 O O . GLY A 1 86 ? -23.787 -0.122 32.591 1.00 70.38 86 GLY A O 1
ATOM 629 N N . HIS A 1 87 ? -22.850 0.689 34.460 1.00 71.25 87 HIS A N 1
ATOM 630 C CA . HIS A 1 87 ? -21.766 1.441 33.801 1.00 71.25 87 HIS A CA 1
ATOM 631 C C . HIS A 1 87 ? -20.783 0.571 32.996 1.00 71.25 87 HIS A C 1
ATOM 633 O O . HIS A 1 87 ? -19.920 1.096 32.305 1.00 71.25 87 HIS A O 1
ATOM 639 N N . ASN A 1 88 ? -20.876 -0.756 33.101 1.00 72.12 88 ASN A N 1
ATOM 640 C CA . ASN A 1 88 ? -20.032 -1.693 32.358 1.00 72.12 88 ASN A CA 1
ATOM 641 C C . ASN A 1 88 ? -20.698 -2.193 31.056 1.00 72.12 88 ASN A C 1
ATOM 643 O O . ASN A 1 88 ? -20.175 -3.077 30.367 1.00 72.12 88 ASN A O 1
ATOM 647 N N . SER A 1 89 ? -21.874 -1.657 30.719 1.00 74.19 89 SER A N 1
ATOM 648 C CA . SER A 1 89 ? -22.555 -1.910 29.452 1.00 74.19 89 SER A CA 1
ATOM 649 C C . SER A 1 89 ? -22.014 -0.994 28.346 1.00 74.19 89 SER A C 1
ATOM 651 O O . SER A 1 89 ? -21.637 0.145 28.593 1.00 74.19 89 SER A O 1
ATOM 653 N N . GLY A 1 90 ? -21.949 -1.497 27.109 1.00 87.12 90 GLY A N 1
ATOM 654 C CA . GLY A 1 90 ? -21.583 -0.693 25.936 1.00 87.12 90 GLY A CA 1
ATOM 655 C C . GLY A 1 90 ? -20.185 -0.921 25.355 1.00 87.12 90 GLY A C 1
ATOM 656 O O . GLY A 1 90 ? -19.798 -0.174 24.458 1.00 87.12 90 GLY A O 1
ATOM 657 N N . TRP A 1 91 ? -19.444 -1.933 25.812 1.00 93.06 91 TRP A N 1
ATOM 658 C CA . TRP A 1 91 ? -18.150 -2.309 25.238 1.00 93.06 91 TRP A CA 1
ATOM 659 C C . TRP A 1 91 ? -18.309 -3.172 23.984 1.00 93.06 91 TRP A C 1
ATOM 661 O O . TRP A 1 91 ? -18.965 -4.221 24.013 1.00 93.06 91 TRP A O 1
ATOM 671 N N . VAL A 1 92 ? -17.654 -2.759 22.899 1.00 94.88 92 VAL A N 1
ATOM 672 C CA . VAL A 1 92 ? -17.547 -3.508 21.641 1.00 94.88 92 VAL A CA 1
ATOM 673 C C . VAL A 1 92 ? -16.096 -3.492 21.174 1.00 94.88 92 VAL A C 1
ATOM 675 O O . VAL A 1 92 ? -15.483 -2.431 21.088 1.00 94.88 92 VAL A O 1
ATOM 678 N N . LEU A 1 93 ? -15.546 -4.668 20.879 1.00 96.00 93 LEU A N 1
ATOM 679 C CA . LEU A 1 93 ? -14.220 -4.814 20.283 1.00 96.00 93 LEU A CA 1
ATOM 680 C C . LEU A 1 93 ? -14.365 -5.078 18.788 1.00 96.00 93 LEU A C 1
ATOM 682 O O . LEU A 1 93 ? -15.024 -6.039 18.398 1.00 96.00 93 LEU A O 1
ATOM 686 N N . HIS A 1 94 ? -13.706 -4.268 17.975 1.00 96.25 94 HIS A N 1
ATOM 687 C CA . HIS A 1 94 ? -13.604 -4.425 16.533 1.00 96.25 94 HIS A CA 1
ATOM 688 C C . HIS A 1 94 ? -12.183 -4.857 16.189 1.00 96.25 94 HIS A C 1
ATOM 690 O O . HIS A 1 94 ? -11.216 -4.240 16.633 1.00 96.25 94 HIS A O 1
ATOM 696 N N . LEU A 1 95 ? -12.055 -5.923 15.410 1.00 96.38 95 LEU A N 1
ATOM 697 C CA . LEU A 1 95 ? -10.793 -6.385 14.854 1.00 96.38 95 LEU A CA 1
ATOM 698 C C . LEU A 1 95 ? -10.907 -6.368 13.338 1.00 96.38 95 LEU A C 1
ATOM 700 O O . LEU A 1 95 ? -11.863 -6.908 12.782 1.00 96.38 95 LEU A O 1
ATOM 704 N N . GLN A 1 96 ? -9.914 -5.798 12.676 1.00 94.38 96 GLN A N 1
ATOM 705 C CA . GLN A 1 96 ? -9.846 -5.743 11.228 1.00 94.38 96 GLN A CA 1
ATOM 706 C C . GLN A 1 96 ? -8.472 -6.204 10.759 1.00 94.38 96 GLN A C 1
ATOM 708 O O . GLN A 1 96 ? -7.443 -5.862 11.337 1.00 94.38 96 GLN A O 1
ATOM 713 N N . TYR A 1 97 ? -8.476 -6.990 9.690 1.00 92.88 97 TYR A N 1
ATOM 714 C CA . TYR A 1 97 ? -7.281 -7.394 8.970 1.00 92.88 97 TYR A CA 1
ATOM 715 C C . TYR A 1 97 ? -7.492 -7.126 7.488 1.00 92.88 97 TYR A C 1
ATOM 717 O O . TYR A 1 97 ? -8.447 -7.633 6.896 1.00 92.88 97 TYR A O 1
ATOM 725 N N . GLY A 1 98 ? -6.591 -6.365 6.882 1.00 91.75 98 GLY A N 1
ATOM 726 C CA . GLY A 1 98 ? -6.585 -6.055 5.461 1.00 91.75 98 GLY A CA 1
ATOM 727 C C . GLY A 1 98 ? -5.231 -6.355 4.830 1.00 91.75 98 GLY A C 1
ATOM 728 O O . GLY A 1 98 ? -4.181 -6.148 5.433 1.00 91.75 98 GLY A O 1
ATOM 729 N N . THR A 1 99 ? -5.241 -6.822 3.583 1.00 91.25 99 THR A N 1
ATOM 730 C CA . THR A 1 99 ? -4.023 -6.987 2.782 1.00 91.25 99 THR A CA 1
ATOM 731 C C . THR A 1 99 ? -4.253 -6.453 1.375 1.00 91.25 99 THR A C 1
ATOM 733 O O . THR A 1 99 ? -5.224 -6.811 0.708 1.00 91.25 99 THR A O 1
ATOM 736 N N . ASP A 1 100 ? -3.341 -5.605 0.917 1.00 90.50 100 ASP A N 1
ATOM 737 C CA . ASP A 1 100 ? -3.238 -5.128 -0.457 1.00 90.50 100 ASP A CA 1
ATOM 738 C C . ASP A 1 100 ? -1.934 -5.684 -1.050 1.00 90.50 100 ASP A C 1
ATOM 740 O O . ASP A 1 100 ? -0.855 -5.521 -0.479 1.00 90.50 100 ASP A O 1
ATO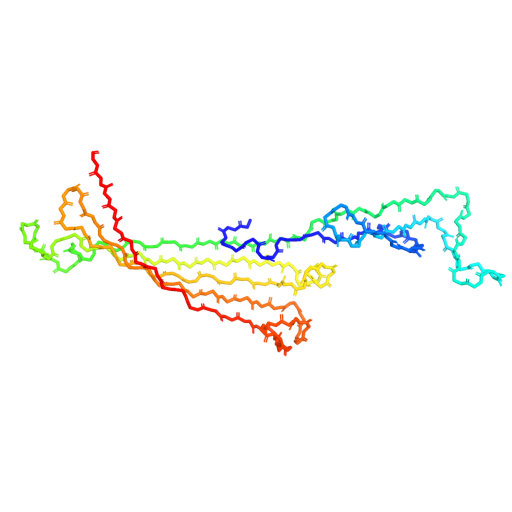M 744 N N . ARG A 1 101 ? -2.003 -6.359 -2.198 1.00 90.62 101 ARG A N 1
ATOM 745 C CA . ARG A 1 101 ? -0.849 -6.970 -2.872 1.00 90.62 101 ARG A CA 1
ATOM 746 C C . ARG A 1 101 ? -0.798 -6.576 -4.339 1.00 90.62 101 ARG A C 1
ATOM 748 O O . ARG A 1 101 ? -1.825 -6.392 -4.983 1.00 90.62 101 ARG A O 1
ATOM 755 N N . ALA A 1 102 ? 0.414 -6.502 -4.869 1.00 91.56 102 ALA A N 1
ATOM 756 C CA . ALA A 1 102 ? 0.709 -6.308 -6.280 1.00 91.56 102 ALA A CA 1
ATOM 757 C C . ALA A 1 102 ? 1.505 -7.499 -6.823 1.00 91.56 102 ALA A C 1
ATOM 759 O O . ALA A 1 102 ? 2.268 -8.148 -6.096 1.00 91.56 102 ALA A O 1
ATOM 760 N N . TYR A 1 103 ? 1.374 -7.782 -8.119 1.00 91.44 103 TYR A N 1
ATOM 761 C CA . TYR A 1 103 ? 2.255 -8.751 -8.767 1.00 91.44 103 TYR A CA 1
ATOM 762 C C . TYR A 1 103 ? 3.696 -8.243 -8.734 1.00 91.44 103 TYR A C 1
ATOM 764 O O . TYR A 1 103 ? 4.020 -7.217 -9.324 1.00 91.44 103 TYR A O 1
ATOM 772 N N . ALA A 1 104 ? 4.591 -8.979 -8.068 1.00 90.19 104 ALA A N 1
ATOM 773 C CA . ALA A 1 104 ? 5.958 -8.519 -7.819 1.00 90.19 104 ALA A CA 1
ATOM 774 C C . ALA A 1 104 ? 6.738 -8.178 -9.105 1.00 90.19 104 ALA A C 1
ATOM 776 O O . ALA A 1 104 ? 7.548 -7.255 -9.104 1.00 90.19 104 ALA A O 1
ATOM 777 N N . ALA A 1 105 ? 6.490 -8.897 -10.206 1.00 90.56 105 ALA A N 1
ATOM 778 C CA . ALA A 1 105 ? 7.111 -8.615 -11.502 1.00 90.56 105 ALA A CA 1
ATOM 779 C C . ALA A 1 105 ? 6.693 -7.248 -12.075 1.00 90.56 105 ALA A C 1
ATOM 781 O O . ALA A 1 105 ? 7.509 -6.547 -12.666 1.00 90.56 105 ALA A O 1
ATOM 782 N N . GLU A 1 106 ? 5.440 -6.850 -11.869 1.00 90.44 106 GLU A N 1
ATOM 783 C CA . GLU A 1 106 ? 4.910 -5.556 -12.304 1.00 90.44 106 GLU A CA 1
ATOM 784 C C . GLU A 1 106 ? 5.281 -4.444 -11.327 1.00 90.44 106 GLU A C 1
ATOM 786 O O . GLU A 1 106 ? 5.753 -3.394 -11.750 1.00 90.44 106 GLU A O 1
ATOM 791 N N . ALA A 1 107 ? 5.205 -4.722 -10.022 1.00 90.56 107 ALA A N 1
ATOM 792 C CA . ALA A 1 107 ? 5.668 -3.831 -8.964 1.00 90.56 107 ALA A CA 1
ATOM 793 C C . ALA A 1 107 ? 7.096 -3.336 -9.212 1.00 90.56 107 ALA A C 1
ATOM 795 O O . ALA A 1 107 ? 7.354 -2.141 -9.120 1.00 90.56 107 ALA A O 1
ATOM 796 N N . ARG A 1 108 ? 8.020 -4.226 -9.601 1.00 91.19 108 ARG A N 1
ATOM 797 C CA . ARG A 1 108 ? 9.413 -3.861 -9.930 1.00 91.19 108 ARG A CA 1
ATOM 798 C C . ARG A 1 108 ? 9.549 -2.870 -11.085 1.00 91.19 108 ARG A C 1
ATOM 800 O O . ARG A 1 108 ? 10.563 -2.184 -11.137 1.00 91.19 108 ARG A O 1
ATOM 807 N N . ARG A 1 109 ? 8.569 -2.812 -11.989 1.00 89.25 109 ARG A N 1
ATOM 808 C CA . ARG A 1 109 ? 8.542 -1.882 -13.127 1.00 89.25 109 ARG A CA 1
ATOM 809 C C . ARG A 1 109 ? 7.931 -0.521 -12.771 1.00 89.25 109 ARG A C 1
ATOM 811 O O . ARG A 1 109 ? 8.161 0.432 -13.503 1.00 89.25 109 ARG A O 1
ATOM 818 N N . GLY A 1 110 ? 7.189 -0.421 -11.665 1.00 87.31 110 GLY A N 1
ATOM 819 C CA . GLY A 1 110 ? 6.641 0.837 -11.141 1.00 87.31 110 GLY A CA 1
ATOM 820 C C . GLY A 1 110 ? 7.218 1.205 -9.772 1.00 87.31 110 GLY A C 1
ATOM 821 O O . GLY A 1 110 ? 8.434 1.188 -9.561 1.00 87.31 110 GLY A O 1
ATOM 822 N N . ASN A 1 111 ? 6.352 1.526 -8.806 1.00 86.38 111 ASN A N 1
ATOM 823 C CA . ASN A 1 111 ? 6.756 1.982 -7.471 1.00 86.38 111 ASN A CA 1
ATOM 824 C C . ASN A 1 111 ? 7.551 0.969 -6.628 1.00 86.38 111 ASN A C 1
ATOM 826 O O . ASN A 1 111 ? 8.033 1.341 -5.561 1.00 86.38 111 ASN A O 1
ATOM 830 N N . GLY A 1 112 ? 7.728 -0.283 -7.062 1.00 90.00 112 GLY A N 1
ATOM 831 C CA . GLY A 1 112 ? 8.505 -1.326 -6.388 1.00 90.00 112 GLY A CA 1
ATOM 832 C C . GLY A 1 112 ? 7.942 -1.811 -5.052 1.00 90.00 112 GLY A C 1
ATOM 833 O O . GLY A 1 112 ? 8.670 -2.490 -4.325 1.00 90.00 112 GLY A O 1
ATOM 834 N N . LEU A 1 113 ? 6.695 -1.480 -4.718 1.00 91.19 113 LEU A N 1
ATOM 835 C CA . LEU A 1 113 ? 5.994 -1.955 -3.527 1.00 91.19 113 LEU A CA 1
ATOM 836 C C . LEU A 1 113 ? 5.119 -3.152 -3.903 1.00 91.19 113 LEU A C 1
ATOM 838 O O . LEU A 1 113 ? 4.391 -3.114 -4.887 1.00 91.19 113 LEU A O 1
ATOM 842 N N . ALA A 1 114 ? 5.220 -4.242 -3.143 1.00 91.69 114 ALA A N 1
ATOM 843 C CA . ALA A 1 114 ? 4.546 -5.500 -3.469 1.00 91.69 114 ALA A CA 1
ATOM 844 C C . ALA A 1 114 ? 3.377 -5.824 -2.545 1.00 91.69 114 ALA A C 1
ATOM 846 O O . ALA A 1 114 ? 2.482 -6.566 -2.942 1.00 91.69 114 ALA A O 1
ATOM 847 N N . ARG A 1 115 ? 3.405 -5.347 -1.300 1.00 91.62 115 ARG A N 1
ATOM 848 C CA . ARG A 1 115 ? 2.404 -5.714 -0.302 1.00 91.62 115 ARG A CA 1
ATOM 849 C C . ARG A 1 115 ? 2.306 -4.665 0.790 1.00 91.62 115 ARG A C 1
ATOM 851 O O . ARG A 1 115 ? 3.343 -4.220 1.272 1.00 91.62 115 ARG A O 1
ATOM 858 N N . THR A 1 116 ? 1.087 -4.382 1.219 1.00 91.94 116 THR A N 1
ATOM 859 C CA . THR A 1 116 ? 0.785 -3.650 2.444 1.00 91.94 116 THR A CA 1
ATOM 860 C C . THR A 1 116 ? -0.242 -4.447 3.239 1.00 91.94 116 THR A C 1
ATOM 862 O O . THR A 1 116 ? -1.287 -4.809 2.704 1.00 91.94 116 THR A O 1
ATOM 865 N N . ASP A 1 117 ? 0.067 -4.750 4.494 1.00 91.62 117 ASP A N 1
ATOM 866 C CA . ASP A 1 117 ? -0.880 -5.307 5.459 1.00 91.62 117 ASP A CA 1
ATOM 867 C C . ASP A 1 117 ? -1.311 -4.205 6.434 1.00 91.62 117 ASP A C 1
ATOM 869 O O . ASP A 1 117 ? -0.493 -3.355 6.801 1.00 91.62 117 ASP A O 1
ATOM 873 N N . LEU A 1 118 ? -2.584 -4.223 6.824 1.00 91.94 118 LEU A N 1
ATOM 874 C CA . LEU A 1 118 ? -3.167 -3.358 7.842 1.00 91.94 118 LEU A CA 1
ATOM 875 C C . LEU A 1 118 ? -3.893 -4.236 8.857 1.00 91.94 118 LEU A C 1
ATOM 877 O O . LEU A 1 118 ? -4.904 -4.858 8.531 1.00 91.94 118 LEU A O 1
ATOM 881 N N . ASP A 1 119 ? -3.406 -4.215 10.087 1.00 93.69 119 ASP A N 1
ATOM 882 C CA . ASP A 1 119 ? -4.061 -4.847 11.223 1.00 93.69 119 ASP A CA 1
ATOM 883 C C . ASP A 1 119 ? -4.629 -3.731 12.093 1.00 93.69 119 ASP A C 1
ATOM 885 O O . ASP A 1 119 ? -3.970 -2.717 12.317 1.00 93.69 119 ASP A O 1
ATOM 889 N N . THR A 1 120 ? -5.861 -3.858 12.563 1.00 94.44 120 THR A N 1
ATOM 890 C CA . THR A 1 120 ? -6.489 -2.835 13.402 1.00 94.44 120 THR A CA 1
ATOM 891 C C . THR A 1 120 ? -7.286 -3.486 14.515 1.00 94.44 120 THR A C 1
ATOM 893 O O . THR A 1 120 ? -8.001 -4.464 14.304 1.00 94.44 120 THR A O 1
ATOM 896 N N . ALA A 1 121 ? -7.151 -2.935 15.714 1.00 96.44 121 ALA A N 1
ATOM 897 C CA . ALA A 1 121 ? -7.969 -3.264 16.863 1.00 96.44 121 ALA A CA 1
ATOM 898 C C . ALA A 1 121 ? -8.561 -1.968 17.409 1.00 96.44 121 ALA A C 1
ATOM 900 O O . ALA A 1 121 ? -7.821 -1.053 17.766 1.00 96.44 121 ALA A O 1
ATOM 901 N N . ALA A 1 122 ? -9.886 -1.893 17.479 1.00 96.00 122 ALA A N 1
ATOM 902 C CA . ALA A 1 122 ? -10.589 -0.754 18.042 1.00 96.00 122 ALA A CA 1
ATOM 903 C C . ALA A 1 122 ? -11.503 -1.197 19.182 1.00 96.00 122 ALA A C 1
ATOM 905 O O . ALA A 1 122 ? -12.327 -2.099 19.029 1.00 96.00 122 ALA A O 1
ATOM 906 N N . LEU A 1 123 ? -11.360 -0.555 20.336 1.00 95.69 123 LEU A N 1
ATOM 907 C CA . LEU A 1 123 ? -12.223 -0.759 21.486 1.00 95.69 123 LEU A CA 1
ATOM 908 C C . LEU A 1 123 ? 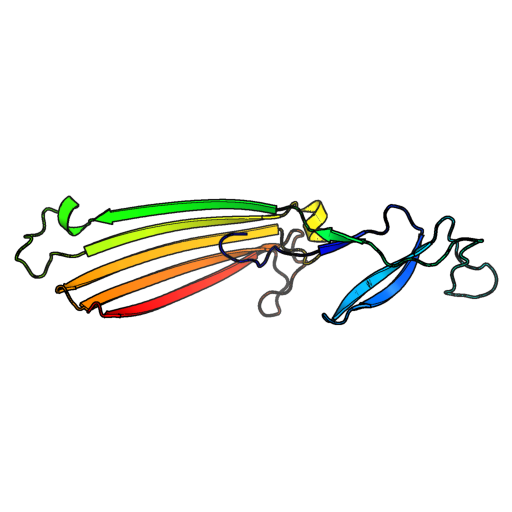-13.152 0.442 21.625 1.00 95.69 123 LEU A C 1
ATOM 910 O O . LEU A 1 123 ? -12.713 1.561 21.896 1.00 95.69 123 LEU A O 1
ATOM 914 N N . THR A 1 124 ? -14.441 0.182 21.455 1.00 94.88 124 THR A N 1
ATOM 915 C CA . THR A 1 124 ? -15.499 1.176 21.581 1.00 94.88 124 THR A CA 1
ATOM 916 C C . THR A 1 124 ? -16.186 1.018 22.929 1.00 94.88 124 THR A C 1
ATOM 918 O O . THR A 1 124 ? -16.597 -0.085 23.290 1.00 94.88 124 THR A O 1
ATOM 921 N N . TYR A 1 125 ? -16.358 2.124 23.648 1.00 93.38 125 TYR A N 1
ATOM 922 C CA . TYR A 1 125 ? -17.148 2.206 24.870 1.00 93.38 125 TYR A CA 1
ATOM 923 C C . TYR A 1 125 ? -18.276 3.215 24.708 1.00 93.38 125 TYR A C 1
ATOM 925 O O . TYR A 1 125 ? -18.046 4.410 24.514 1.00 93.38 125 TYR A O 1
ATOM 933 N N . LYS A 1 126 ? -19.513 2.742 24.825 1.00 91.19 126 LYS A N 1
ATOM 934 C CA . LYS A 1 126 ? -20.696 3.596 24.808 1.00 91.19 126 LYS A CA 1
ATOM 935 C C . LYS A 1 126 ? -21.042 4.055 26.222 1.00 91.19 126 LYS A C 1
ATOM 937 O O . LYS A 1 126 ? -21.626 3.298 26.984 1.00 91.19 126 LYS A O 1
ATOM 942 N N . LEU A 1 127 ? -20.742 5.315 26.539 1.00 87.56 127 LEU A N 1
ATOM 943 C CA . LEU A 1 127 ? -21.065 5.908 27.839 1.00 87.56 127 LEU A CA 1
ATOM 944 C C . LEU A 1 127 ? -22.580 6.088 28.019 1.00 87.56 127 LEU A C 1
ATOM 946 O O . LEU A 1 127 ? -23.120 5.840 29.092 1.00 87.56 127 LEU A O 1
ATOM 950 N N . ASN A 1 128 ? -23.265 6.579 26.984 1.00 85.88 128 ASN A N 1
ATOM 951 C CA . ASN A 1 128 ? -24.718 6.746 26.971 1.00 85.88 128 ASN A CA 1
ATOM 952 C C . ASN A 1 128 ? -25.244 6.784 25.524 1.00 85.88 128 ASN A C 1
ATOM 954 O O . ASN A 1 128 ? -24.514 6.524 24.568 1.00 85.88 128 ASN A O 1
ATOM 958 N N . LYS A 1 129 ? -26.534 7.092 25.330 1.00 85.31 129 LYS A N 1
ATOM 959 C CA . LYS A 1 129 ? -27.137 7.148 23.985 1.00 85.31 129 LYS A CA 1
ATOM 960 C C . LYS A 1 129 ? -26.548 8.230 23.066 1.00 85.31 129 LYS A C 1
ATOM 962 O O . LYS A 1 129 ? -26.720 8.121 21.860 1.00 85.31 129 LYS A O 1
ATOM 967 N N . TRP A 1 130 ? -25.862 9.222 23.627 1.00 89.25 130 TRP A N 1
ATOM 968 C CA . TRP A 1 130 ? -25.328 10.384 22.922 1.00 89.25 130 TRP A CA 1
ATOM 969 C C . TRP A 1 130 ? -23.809 10.360 22.766 1.00 89.25 130 TRP A C 1
ATOM 971 O O . TRP A 1 130 ? -23.294 10.990 21.854 1.00 89.25 130 TRP A O 1
ATOM 981 N N . VAL A 1 131 ? -23.083 9.672 23.650 1.00 91.88 131 VAL A N 1
ATOM 982 C CA . VAL A 1 131 ? -21.617 9.732 23.712 1.00 91.88 131 VAL A CA 1
ATOM 983 C C . VAL A 1 131 ? -21.023 8.333 23.703 1.00 91.88 131 VAL A C 1
ATOM 985 O O . VAL A 1 131 ? -21.382 7.487 24.526 1.00 91.88 131 VAL A O 1
ATOM 988 N N . SER A 1 132 ? -20.077 8.112 22.793 1.00 93.00 132 SER A N 1
ATOM 989 C CA . SER A 1 132 ? -19.213 6.930 22.761 1.00 93.00 132 SER A CA 1
ATOM 990 C C . SER A 1 132 ? -17.751 7.341 22.612 1.00 93.00 132 SER A C 1
ATOM 992 O O . SER A 1 132 ? -17.450 8.359 21.995 1.00 93.00 132 SER A O 1
ATOM 994 N N . PHE A 1 133 ? -16.844 6.543 23.153 1.00 94.50 133 PHE A N 1
ATOM 995 C CA . PHE A 1 133 ? -15.402 6.688 22.984 1.00 94.50 133 PHE A CA 1
ATOM 996 C C . PHE A 1 133 ? -14.871 5.517 22.175 1.00 94.50 133 PHE A C 1
ATOM 998 O O . PHE A 1 133 ? -15.362 4.399 22.323 1.00 94.50 133 PHE A O 1
ATOM 1005 N N . VAL A 1 134 ? -13.862 5.764 21.349 1.00 95.56 134 VAL A N 1
ATOM 1006 C CA . VAL A 1 134 ? -13.172 4.730 20.578 1.00 95.56 134 VAL A CA 1
ATOM 1007 C C . VAL A 1 134 ? -11.680 4.916 20.768 1.00 95.56 134 VAL A C 1
ATOM 1009 O O . VAL A 1 134 ? -11.164 6.012 20.566 1.00 95.56 134 VAL A O 1
ATOM 1012 N N . GLN A 1 135 ? -10.993 3.845 21.143 1.00 96.12 135 GLN A N 1
ATOM 1013 C CA . GLN A 1 135 ? -9.542 3.755 21.062 1.00 96.12 135 GLN A CA 1
ATOM 1014 C C . GLN A 1 135 ? -9.202 2.769 19.952 1.00 96.12 135 GLN A C 1
ATOM 1016 O O . GLN A 1 135 ? -9.553 1.597 20.055 1.00 96.12 135 GLN A O 1
ATOM 1021 N N . GLU A 1 136 ? -8.505 3.229 18.924 1.00 95.88 136 GLU A N 1
ATOM 1022 C CA . GLU A 1 136 ? -7.975 2.402 17.849 1.00 95.88 136 GLU A CA 1
ATOM 1023 C C . GLU A 1 136 ? -6.455 2.274 17.986 1.00 95.88 136 GLU A C 1
ATOM 1025 O O . GLU A 1 136 ? -5.746 3.242 18.274 1.00 95.88 136 GLU A O 1
ATOM 1030 N N . THR A 1 137 ? -5.957 1.072 17.733 1.00 96.12 137 THR A N 1
ATOM 1031 C CA . THR A 1 137 ? -4.555 0.797 17.446 1.00 96.12 137 THR A CA 1
ATOM 1032 C C . THR A 1 137 ? -4.475 0.098 16.096 1.00 96.12 137 THR A C 1
ATOM 1034 O O . THR A 1 137 ? -5.095 -0.947 15.898 1.00 96.12 137 THR A O 1
ATOM 1037 N N . SER A 1 138 ? -3.686 0.646 15.179 1.00 94.12 138 SER A N 1
ATOM 1038 C CA . SER A 1 138 ? -3.416 0.064 13.868 1.00 94.12 138 SER A CA 1
ATOM 1039 C C . SER A 1 138 ? -1.929 -0.240 13.688 1.00 94.12 138 SER A C 1
ATOM 1041 O O . SER A 1 138 ? -1.058 0.512 14.125 1.00 94.12 138 SER A O 1
ATOM 1043 N N . TYR A 1 139 ? -1.639 -1.358 13.031 1.00 93.69 139 TYR A N 1
ATOM 1044 C CA . TYR A 1 139 ? -0.307 -1.764 12.608 1.00 93.69 139 TYR A CA 1
ATOM 1045 C C . TYR A 1 139 ? -0.284 -1.851 11.089 1.00 93.69 139 TYR A C 1
ATOM 1047 O O . TYR A 1 139 ? -1.024 -2.626 10.484 1.00 93.69 139 TYR A O 1
ATOM 1055 N N . ILE A 1 140 ? 0.566 -1.040 10.469 1.00 91.44 140 ILE A N 1
ATOM 1056 C CA . ILE A 1 140 ? 0.726 -0.999 9.018 1.00 91.44 140 ILE A CA 1
ATOM 1057 C C . ILE A 1 140 ? 2.077 -1.602 8.682 1.00 91.44 140 ILE A C 1
ATOM 1059 O O . ILE A 1 140 ? 3.086 -1.248 9.286 1.00 91.44 140 ILE A O 1
ATOM 1063 N N . ASN A 1 141 ? 2.115 -2.494 7.697 1.00 91.94 141 ASN A N 1
ATOM 1064 C CA . ASN A 1 141 ? 3.337 -3.157 7.272 1.00 91.94 141 ASN A CA 1
ATOM 1065 C C . ASN A 1 141 ? 3.451 -3.196 5.749 1.00 91.94 141 ASN A C 1
ATOM 1067 O O . ASN A 1 141 ? 2.704 -3.907 5.081 1.00 91.94 141 ASN A O 1
ATOM 1071 N N . THR A 1 142 ? 4.442 -2.496 5.207 1.00 91.31 142 THR A N 1
ATOM 1072 C CA . THR A 1 142 ? 4.671 -2.356 3.767 1.00 91.31 142 THR A CA 1
ATOM 1073 C C . THR A 1 142 ? 5.952 -3.063 3.351 1.00 91.31 142 THR A C 1
ATOM 1075 O O . THR A 1 142 ? 7.005 -2.898 3.964 1.00 91.31 142 THR A O 1
ATOM 1078 N N . ARG A 1 143 ? 5.891 -3.835 2.263 1.00 91.75 143 ARG A N 1
ATOM 1079 C CA . ARG A 1 143 ? 6.994 -4.651 1.739 1.00 91.75 143 ARG A CA 1
ATOM 1080 C C . ARG A 1 143 ? 7.316 -4.302 0.291 1.00 91.75 143 ARG A C 1
ATOM 1082 O O . ARG A 1 143 ? 6.428 -4.169 -0.554 1.00 91.75 143 ARG A O 1
ATOM 1089 N N . ALA A 1 144 ? 8.606 -4.222 -0.009 1.00 92.69 144 ALA A N 1
ATOM 1090 C CA . ALA A 1 144 ? 9.129 -4.006 -1.351 1.00 92.69 144 ALA A CA 1
ATOM 1091 C C . ALA A 1 144 ? 9.144 -5.305 -2.180 1.00 92.69 144 ALA A C 1
ATOM 1093 O O . ALA A 1 144 ? 9.335 -6.402 -1.658 1.00 92.69 144 ALA A O 1
ATOM 1094 N N . ALA A 1 145 ? 9.012 -5.173 -3.500 1.00 92.56 145 ALA A N 1
ATOM 1095 C CA . ALA A 1 145 ? 9.068 -6.280 -4.463 1.00 92.56 145 ALA A CA 1
ATOM 1096 C C . ALA A 1 145 ? 10.483 -6.856 -4.677 1.00 92.56 145 ALA A C 1
ATOM 1098 O O . ALA A 1 145 ? 10.648 -7.948 -5.238 1.00 92.56 145 ALA A O 1
ATOM 1099 N N . THR A 1 146 ? 11.500 -6.104 -4.253 1.00 92.31 146 THR A N 1
ATOM 1100 C CA . THR A 1 146 ? 12.922 -6.451 -4.338 1.00 92.31 146 THR A CA 1
ATOM 1101 C C . THR A 1 146 ? 13.587 -6.093 -3.015 1.00 92.31 146 THR A C 1
ATOM 1103 O O . THR A 1 146 ? 13.333 -5.024 -2.460 1.00 92.31 146 THR A O 1
ATOM 1106 N N . ALA A 1 147 ? 14.446 -6.976 -2.507 1.00 88.44 147 ALA A N 1
ATOM 1107 C CA . ALA A 1 147 ? 15.119 -6.752 -1.236 1.00 88.44 147 ALA A CA 1
ATOM 1108 C C . ALA A 1 147 ? 15.996 -5.491 -1.275 1.00 88.44 147 ALA A C 1
ATOM 1110 O O . ALA A 1 147 ? 16.730 -5.278 -2.239 1.00 88.44 147 ALA A O 1
ATOM 1111 N N . ARG A 1 148 ? 15.926 -4.663 -0.221 1.00 85.69 148 ARG A N 1
ATOM 1112 C CA . ARG A 1 148 ? 16.734 -3.432 -0.056 1.00 85.69 148 ARG A CA 1
ATOM 1113 C C . ARG A 1 148 ? 16.625 -2.419 -1.217 1.00 85.69 148 ARG A C 1
ATOM 1115 O O . ARG A 1 148 ? 17.479 -1.543 -1.360 1.00 85.69 148 ARG A O 1
ATOM 1122 N N . SER A 1 149 ? 15.583 -2.507 -2.047 1.00 87.62 149 SER A N 1
ATOM 1123 C CA . SER A 1 149 ? 15.408 -1.615 -3.202 1.00 87.62 149 SER A CA 1
ATOM 1124 C C . SER A 1 149 ? 14.786 -0.267 -2.836 1.00 87.62 149 SER A C 1
ATOM 1126 O O . SER A 1 149 ? 14.927 0.693 -3.594 1.00 87.62 149 SER A O 1
ATOM 1128 N N . LYS A 1 150 ? 14.125 -0.179 -1.676 1.00 86.44 150 LYS A N 1
ATOM 1129 C CA . LYS A 1 150 ? 13.420 1.016 -1.209 1.00 86.44 150 LYS A CA 1
ATOM 1130 C C . LYS A 1 150 ? 14.069 1.607 0.027 1.00 86.44 150 LYS A C 1
ATOM 1132 O O . LYS A 1 150 ? 14.597 0.889 0.873 1.00 86.44 150 LYS A O 1
ATOM 1137 N N . LEU A 1 151 ? 14.036 2.933 0.080 1.00 87.56 151 LEU A N 1
ATOM 1138 C CA . LEU A 1 151 ? 14.430 3.710 1.241 1.00 87.56 151 LEU A CA 1
ATOM 1139 C C . LEU A 1 151 ? 13.187 3.926 2.092 1.00 87.56 151 LEU A C 1
ATOM 1141 O O . LEU A 1 151 ? 12.241 4.573 1.648 1.00 87.56 151 LEU A O 1
ATOM 1145 N N . PHE A 1 152 ? 13.208 3.399 3.305 1.00 83.62 152 PHE A N 1
ATOM 1146 C CA . PHE A 1 152 ? 12.226 3.720 4.328 1.00 83.62 152 PHE A CA 1
ATOM 1147 C C . PHE A 1 152 ? 12.967 4.426 5.456 1.00 83.62 152 PHE A C 1
ATOM 1149 O O . PHE A 1 152 ? 13.984 3.920 5.924 1.00 83.62 152 PHE A O 1
ATOM 1156 N N . GLN A 1 153 ? 12.523 5.635 5.816 1.00 84.12 153 GLN A N 1
ATOM 1157 C CA . GLN A 1 153 ? 13.217 6.498 6.786 1.00 84.12 153 GLN A CA 1
ATOM 1158 C C . GLN A 1 153 ? 14.726 6.661 6.484 1.00 84.12 153 GLN A C 1
ATOM 1160 O O . GLN A 1 153 ? 15.562 6.704 7.378 1.00 84.12 153 GLN A O 1
ATOM 1165 N N . GLY A 1 154 ? 15.092 6.705 5.197 1.00 86.69 154 GLY A N 1
ATOM 1166 C CA . GLY A 1 154 ? 16.484 6.846 4.752 1.00 86.69 154 GLY A CA 1
ATOM 1167 C C . GLY A 1 154 ? 17.320 5.558 4.754 1.00 86.69 154 GLY A C 1
ATOM 1168 O O . GLY A 1 154 ? 18.454 5.586 4.283 1.00 86.69 154 GLY A O 1
ATOM 1169 N N . VAL A 1 155 ? 16.780 4.417 5.196 1.00 88.19 155 VAL A N 1
ATOM 1170 C CA . VAL A 1 155 ? 17.503 3.134 5.227 1.00 88.19 155 VAL A CA 1
ATOM 1171 C C . VAL A 1 155 ? 16.985 2.191 4.143 1.00 88.19 155 VAL A C 1
ATOM 1173 O O . VAL A 1 155 ? 15.779 2.062 3.922 1.00 88.19 155 VAL A O 1
ATOM 1176 N N . ARG A 1 156 ? 17.903 1.503 3.450 1.00 90.56 156 ARG A N 1
ATOM 1177 C CA . ARG A 1 156 ? 17.546 0.479 2.458 1.00 90.56 156 ARG A CA 1
ATOM 1178 C C . ARG A 1 156 ? 17.087 -0.796 3.148 1.00 90.56 156 ARG A C 1
ATOM 1180 O O . ARG A 1 156 ? 17.906 -1.599 3.594 1.00 90.56 156 ARG A O 1
ATOM 1187 N N . VAL A 1 157 ? 15.780 -1.012 3.169 1.00 87.44 157 VAL A N 1
ATOM 1188 C CA . VAL A 1 157 ? 15.156 -2.199 3.764 1.00 87.44 157 VAL A CA 1
ATOM 1189 C C . VAL A 1 157 ? 14.140 -2.813 2.806 1.00 87.44 157 VAL A C 1
ATOM 1191 O O . VAL A 1 157 ? 13.743 -2.218 1.806 1.00 87.44 157 VAL A O 1
ATOM 1194 N N . THR A 1 158 ? 13.762 -4.058 3.073 1.00 90.69 158 THR A N 1
ATOM 1195 C CA . THR A 1 158 ? 12.739 -4.777 2.293 1.00 90.69 158 THR A CA 1
ATOM 1196 C C . THR A 1 158 ? 11.334 -4.524 2.837 1.00 90.69 158 THR A C 1
ATOM 1198 O O . THR A 1 158 ? 10.352 -4.780 2.147 1.00 90.69 158 THR A O 1
ATOM 1201 N N . GLN A 1 159 ? 11.237 -4.030 4.068 1.00 90.56 159 GLN A N 1
ATOM 1202 C CA . GLN A 1 159 ? 9.993 -3.868 4.797 1.00 90.56 159 GLN A CA 1
ATOM 1203 C C . GLN A 1 159 ? 10.084 -2.651 5.713 1.00 90.56 159 GLN A C 1
ATOM 1205 O O . GLN A 1 159 ? 11.127 -2.432 6.326 1.00 90.56 159 GLN A O 1
ATOM 1210 N N . ALA A 1 160 ? 8.985 -1.919 5.838 1.00 90.62 160 ALA A N 1
ATOM 1211 C CA . ALA A 1 160 ? 8.776 -0.925 6.877 1.00 90.62 160 ALA A CA 1
ATOM 1212 C C . ALA A 1 160 ? 7.446 -1.184 7.566 1.00 90.62 160 ALA A C 1
ATOM 1214 O O . ALA A 1 160 ? 6.513 -1.697 6.949 1.00 90.62 160 ALA A O 1
ATOM 1215 N N . HIS A 1 161 ? 7.370 -0.832 8.840 1.00 91.75 161 HIS A N 1
ATOM 1216 C CA . HIS A 1 161 ? 6.141 -0.941 9.597 1.00 91.75 161 HIS A CA 1
ATOM 1217 C C . HIS A 1 161 ? 5.958 0.263 10.506 1.00 91.75 161 HIS A C 1
ATOM 1219 O O . HIS A 1 161 ? 6.940 0.898 10.893 1.00 91.75 161 HIS A O 1
ATOM 1225 N N . ASP A 1 162 ? 4.712 0.536 10.865 1.00 91.00 162 ASP A N 1
ATOM 1226 C CA . ASP A 1 162 ? 4.352 1.628 11.756 1.00 91.00 162 ASP A CA 1
ATOM 1227 C C . ASP A 1 162 ? 3.184 1.236 12.664 1.00 91.00 162 ASP A C 1
ATOM 1229 O O . ASP A 1 162 ? 2.316 0.453 12.270 1.00 91.00 162 ASP A O 1
ATOM 1233 N N . TRP A 1 163 ? 3.192 1.779 13.879 1.00 93.31 163 TRP A N 1
ATOM 1234 C CA . TRP A 1 163 ? 2.109 1.655 14.846 1.00 93.31 163 TRP A CA 1
ATOM 1235 C C . TRP A 1 163 ? 1.425 3.004 14.987 1.00 93.31 163 TRP A C 1
ATOM 1237 O O . TRP A 1 163 ? 2.041 3.990 15.387 1.00 93.31 163 TRP A O 1
ATOM 1247 N N . ARG A 1 164 ? 0.125 3.024 14.730 1.00 91.38 164 ARG A N 1
ATOM 1248 C CA . ARG A 1 164 ? -0.714 4.204 14.877 1.00 91.38 164 ARG A CA 1
ATOM 1249 C C . ARG A 1 164 ? -1.703 3.977 16.010 1.00 91.38 164 ARG A C 1
ATOM 1251 O O . ARG A 1 164 ? -2.296 2.909 16.113 1.00 91.38 164 ARG A O 1
ATOM 1258 N N . ASN A 1 165 ? -1.868 4.977 16.867 1.00 94.81 165 ASN A N 1
ATOM 1259 C CA . ASN A 1 165 ? -2.867 4.969 17.930 1.00 94.81 165 ASN A CA 1
ATOM 1260 C C . ASN A 1 165 ? -3.753 6.199 17.786 1.00 94.81 165 ASN A C 1
ATOM 1262 O O . ASN A 1 165 ? -3.243 7.314 17.685 1.00 94.81 165 ASN A O 1
ATOM 1266 N N . GLU A 1 166 ? -5.063 5.993 17.804 1.00 93.38 166 GLU A N 1
ATOM 1267 C CA . GLU A 1 166 ? -6.055 7.053 17.653 1.00 93.38 166 GLU A CA 1
ATOM 1268 C C . GLU A 1 166 ? -7.098 6.938 18.762 1.00 93.38 166 GLU A C 1
ATOM 1270 O O . GLU A 1 166 ? -7.550 5.846 19.099 1.00 93.38 166 GLU A O 1
ATOM 1275 N N . PHE A 1 167 ? -7.467 8.071 19.355 1.00 95.81 167 PHE A N 1
ATOM 1276 C CA . PHE A 1 167 ? -8.542 8.154 20.337 1.00 95.81 167 PHE A CA 1
ATOM 1277 C C . PHE A 1 167 ? -9.583 9.149 19.842 1.00 95.81 167 PHE A C 1
ATOM 1279 O O . PHE A 1 167 ? -9.250 10.281 19.487 1.00 95.81 167 PHE A O 1
ATOM 1286 N N . GLY A 1 168 ? -10.843 8.731 19.829 1.00 94.62 168 GLY A N 1
ATOM 1287 C CA . GLY A 1 168 ? -11.955 9.520 19.325 1.00 94.62 168 GLY A CA 1
ATOM 1288 C C . GLY A 1 168 ? -13.122 9.554 20.299 1.00 94.62 168 GLY A C 1
ATOM 1289 O O . GLY A 1 168 ? -13.403 8.587 21.006 1.00 94.62 168 GLY A O 1
ATOM 1290 N N . THR A 1 169 ? -13.835 10.679 20.306 1.00 95.12 169 THR A N 1
ATOM 1291 C CA . THR A 1 169 ? -15.154 10.795 20.939 1.00 95.12 169 THR A CA 1
ATOM 1292 C C . THR A 1 169 ? -16.201 10.962 19.846 1.00 95.12 169 THR A C 1
ATOM 1294 O O . THR A 1 169 ? -16.059 11.819 18.976 1.00 95.12 169 THR A O 1
ATOM 1297 N N . ILE A 1 170 ? -17.247 10.144 19.889 1.00 92.50 170 ILE A N 1
ATOM 1298 C CA . ILE A 1 170 ? -18.359 10.146 18.942 1.00 92.50 170 ILE A CA 1
ATOM 1299 C C . ILE A 1 170 ? -19.588 10.702 19.654 1.00 92.50 170 ILE A C 1
ATOM 1301 O O . ILE A 1 170 ? -20.036 10.145 20.659 1.00 92.50 170 ILE A O 1
ATOM 1305 N N . PHE A 1 171 ? -20.151 11.772 19.094 1.00 93.12 171 PHE A N 1
ATOM 1306 C CA . PHE A 1 171 ? -21.428 12.336 19.515 1.00 93.12 171 PHE A CA 1
ATOM 1307 C C . PHE A 1 171 ? -22.528 11.895 18.546 1.00 93.12 171 PHE A C 1
ATOM 1309 O O . PHE A 1 171 ? -22.403 12.067 17.338 1.00 93.12 171 PHE A O 1
ATOM 1316 N N . THR A 1 172 ? -23.598 11.312 19.076 1.00 87.56 172 THR A N 1
ATOM 1317 C CA . THR A 1 172 ? -24.832 10.981 18.348 1.00 87.56 172 THR A CA 1
ATOM 1318 C C . THR A 1 172 ? -25.926 11.923 18.842 1.00 87.56 172 THR A C 1
ATOM 1320 O O . THR A 1 172 ? -25.961 12.202 20.040 1.00 87.56 172 THR A O 1
ATOM 1323 N N . PHE A 1 173 ? -26.783 12.426 17.955 1.00 86.81 173 PHE A N 1
ATOM 1324 C CA . PHE A 1 173 ? -27.876 13.361 18.252 1.00 86.81 173 PHE A CA 1
ATOM 1325 C C . PHE A 1 173 ? -29.168 12.932 17.556 1.00 86.81 173 PHE A C 1
ATOM 1327 O O . PHE A 1 173 ? -29.071 12.240 16.517 1.00 86.81 173 PHE A O 1
#

pLDDT: mean 88.65, std 8.0, range [48.53, 96.44]